Protein AF-A0A316ZED6-F1 (afdb_monomer_lite)

Foldseek 3Di:
DPPDDQAQEEEEALLDPAADPADDPSHHYHYPQDDPQCPPPCPSVVVNVVVVHHYHYYPQACVQAPVSRDDSRDDAHPVLVVQLNVQCVVPVGNNRSNVRSDDDDD

Organism: NCBI:txid58919

Sequence (106 aa):
PPRFAPNDVVYLTPDTDETLDELEEGKLYVIGGIVDRNRHKHLCLERAKALGVRVARLPIDAAHLGERALAPRAVLTVNQVFDILLGWIETREWGAALDRGLPSRK

Radius of gyration: 13.71 Å; chains: 1; bounding box: 34×31×37 Å

Structure (mmCIF, N/CA/C/O backbone):
data_AF-A0A316ZED6-F1
#
_entry.id   AF-A0A316ZED6-F1
#
loop_
_atom_site.group_PDB
_atom_site.id
_atom_site.type_symbol
_atom_site.label_atom_id
_atom_site.label_alt_id
_atom_site.label_comp_id
_atom_site.label_asym_id
_atom_site.label_entity_id
_atom_site.label_seq_id
_atom_site.pdbx_PDB_ins_code
_atom_site.Cartn_x
_atom_site.Cartn_y
_atom_site.Cartn_z
_atom_site.occupancy
_atom_site.B_iso_or_equiv
_atom_site.auth_seq_id
_atom_site.auth_comp_id
_atom_site.auth_asym_id
_atom_site.auth_atom_id
_atom_site.pdbx_PDB_model_num
ATOM 1 N N . PRO A 1 1 ? -8.332 -15.549 20.951 1.00 41.28 1 PRO A N 1
ATOM 2 C CA . PRO A 1 1 ? -9.132 -14.608 20.128 1.00 41.28 1 PRO A CA 1
ATOM 3 C C . PRO A 1 1 ? -8.260 -13.870 19.095 1.00 41.28 1 PRO A C 1
ATOM 5 O O . PRO A 1 1 ? -7.103 -13.582 19.408 1.00 41.28 1 PRO A O 1
ATOM 8 N N . PRO A 1 2 ? -8.767 -13.580 17.881 1.00 54.84 2 PRO A N 1
ATOM 9 C CA . PRO A 1 2 ? -8.089 -12.648 16.982 1.00 54.84 2 PRO A CA 1
ATOM 10 C C . PRO A 1 2 ? -7.973 -11.289 17.687 1.00 54.84 2 PRO A C 1
ATOM 12 O O . PRO A 1 2 ? -8.938 -10.817 18.281 1.00 54.84 2 PRO A O 1
ATOM 15 N N . ARG A 1 3 ? -6.771 -10.697 17.697 1.00 72.06 3 ARG A N 1
ATOM 16 C CA . ARG A 1 3 ? -6.501 -9.425 18.399 1.00 72.06 3 ARG A CA 1
ATOM 17 C C . ARG A 1 3 ? -7.176 -8.211 17.751 1.00 72.06 3 ARG A C 1
ATOM 19 O O . ARG A 1 3 ? -7.207 -7.162 18.378 1.00 72.06 3 ARG A O 1
ATOM 26 N N . PHE A 1 4 ? -7.679 -8.352 16.526 1.00 80.75 4 PHE A N 1
ATOM 27 C CA . PHE A 1 4 ? -8.164 -7.257 15.690 1.00 80.75 4 PHE A CA 1
ATOM 28 C C . PHE A 1 4 ? -9.458 -7.666 14.986 1.00 80.75 4 PHE A C 1
ATOM 30 O O . PHE A 1 4 ? -9.629 -8.843 14.649 1.00 80.75 4 PHE A O 1
ATOM 37 N N . ALA A 1 5 ? -10.359 -6.708 14.768 1.00 85.19 5 ALA A N 1
ATOM 38 C CA . ALA A 1 5 ? -11.566 -6.938 13.987 1.00 85.19 5 ALA A CA 1
ATOM 39 C C . ALA A 1 5 ? -11.199 -7.089 12.497 1.00 85.19 5 ALA A C 1
ATOM 41 O O . ALA A 1 5 ? -10.367 -6.324 12.008 1.00 85.19 5 ALA A O 1
ATOM 42 N N . PRO A 1 6 ? -11.807 -8.030 11.747 1.00 84.19 6 PRO A N 1
ATOM 43 C CA . PRO A 1 6 ? -11.495 -8.229 10.326 1.00 84.19 6 PRO A CA 1
ATOM 44 C C . PRO A 1 6 ? -11.616 -6.960 9.469 1.00 84.19 6 PRO A C 1
ATOM 46 O O . PRO A 1 6 ? -10.811 -6.752 8.567 1.00 84.19 6 PRO A O 1
ATOM 49 N N . ASN A 1 7 ? -12.564 -6.078 9.804 1.00 88.31 7 ASN A N 1
ATOM 50 C CA . ASN A 1 7 ? -12.799 -4.805 9.109 1.00 88.31 7 ASN A CA 1
ATOM 51 C C . ASN A 1 7 ? -11.684 -3.765 9.318 1.00 88.31 7 ASN A C 1
ATOM 53 O O . ASN A 1 7 ? -11.632 -2.766 8.599 1.00 88.3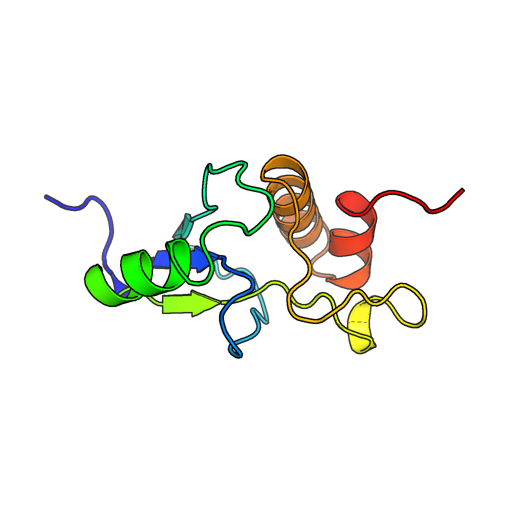1 7 ASN A O 1
ATOM 57 N N . ASP A 1 8 ? -10.804 -3.979 10.295 1.00 92.94 8 ASP A N 1
ATOM 58 C CA . ASP A 1 8 ? -9.670 -3.096 10.569 1.00 92.94 8 ASP A CA 1
ATOM 59 C C . ASP A 1 8 ? -8.374 -3.604 9.947 1.00 92.94 8 ASP A C 1
ATOM 61 O O . ASP A 1 8 ? -7.343 -2.956 10.074 1.00 92.94 8 ASP A O 1
ATOM 65 N N . VAL A 1 9 ? -8.409 -4.743 9.254 1.00 94.88 9 VAL A N 1
ATOM 66 C CA . VAL A 1 9 ? -7.231 -5.350 8.639 1.00 94.88 9 VAL A CA 1
ATOM 67 C C . VAL A 1 9 ? -7.258 -5.138 7.129 1.00 94.88 9 VAL A C 1
ATOM 69 O O . VAL A 1 9 ? -8.218 -5.510 6.454 1.00 94.88 9 VAL A O 1
ATOM 72 N N . VAL A 1 10 ? -6.162 -4.602 6.593 1.00 96.31 10 VAL A N 1
ATOM 73 C CA . VAL A 1 10 ? -5.917 -4.451 5.155 1.00 96.31 10 VAL A CA 1
ATOM 74 C C . VAL A 1 10 ? -4.688 -5.270 4.777 1.00 96.31 10 VAL A C 1
ATOM 76 O O . VAL A 1 10 ? -3.579 -5.008 5.240 1.00 96.31 10 VAL A O 1
ATOM 79 N N . TYR A 1 11 ? -4.869 -6.283 3.936 1.00 95.81 11 TYR A N 1
ATOM 80 C CA . TYR A 1 11 ? -3.778 -7.111 3.434 1.00 95.81 11 TYR A CA 1
ATOM 81 C C . TYR A 1 11 ? -3.226 -6.529 2.131 1.00 95.81 11 TYR A C 1
ATOM 83 O O . TYR A 1 11 ? -3.935 -6.438 1.128 1.00 95.81 11 TYR A O 1
ATOM 91 N N . LEU A 1 12 ? -1.942 -6.173 2.130 1.00 95.31 12 LEU A N 1
ATOM 92 C CA . LEU A 1 12 ? -1.276 -5.594 0.970 1.00 95.31 12 LEU A CA 1
ATOM 93 C C . LEU A 1 12 ? -0.816 -6.685 -0.001 1.00 95.31 12 LEU A C 1
ATOM 95 O O . LEU A 1 12 ? -0.053 -7.585 0.361 1.00 95.31 12 LEU A O 1
ATOM 99 N N . THR A 1 13 ? -1.273 -6.610 -1.250 1.00 91.94 13 THR A N 1
ATOM 100 C CA . THR A 1 13 ? -0.884 -7.541 -2.315 1.00 91.94 13 THR A CA 1
ATOM 101 C C . THR A 1 13 ? -0.982 -6.877 -3.692 1.00 91.94 13 THR A C 1
ATOM 103 O O . THR A 1 13 ? -1.930 -6.137 -3.932 1.00 91.94 13 THR A O 1
ATOM 106 N N . PRO A 1 14 ? -0.048 -7.134 -4.629 1.00 89.38 14 PRO A N 1
ATOM 107 C CA . PRO A 1 14 ? -0.160 -6.639 -6.004 1.00 89.38 14 PRO A CA 1
ATOM 108 C C . PRO A 1 14 ? -1.235 -7.373 -6.830 1.00 89.38 14 PRO A C 1
ATOM 110 O O . PRO A 1 14 ? -1.543 -6.954 -7.943 1.00 89.38 14 PRO A O 1
ATOM 113 N N . ASP A 1 15 ? -1.804 -8.470 -6.317 1.00 88.62 15 ASP A N 1
ATOM 114 C CA . ASP A 1 15 ? -2.741 -9.337 -7.043 1.00 88.62 15 ASP A CA 1
ATOM 115 C C . ASP A 1 15 ? -4.214 -8.883 -6.958 1.00 88.62 15 ASP A C 1
ATOM 117 O O . ASP A 1 15 ? -5.111 -9.657 -7.289 1.00 88.62 15 ASP A O 1
ATOM 121 N N . THR A 1 16 ? -4.483 -7.644 -6.536 1.00 90.12 16 THR A N 1
ATOM 122 C CA . THR A 1 16 ? -5.827 -7.040 -6.507 1.00 90.12 16 THR A CA 1
ATOM 123 C C . THR A 1 16 ? -5.911 -5.821 -7.428 1.00 90.12 16 THR A C 1
ATOM 125 O O . THR A 1 16 ? -4.900 -5.181 -7.728 1.00 90.12 16 THR A O 1
ATOM 128 N N . ASP A 1 17 ? -7.122 -5.502 -7.877 1.00 91.1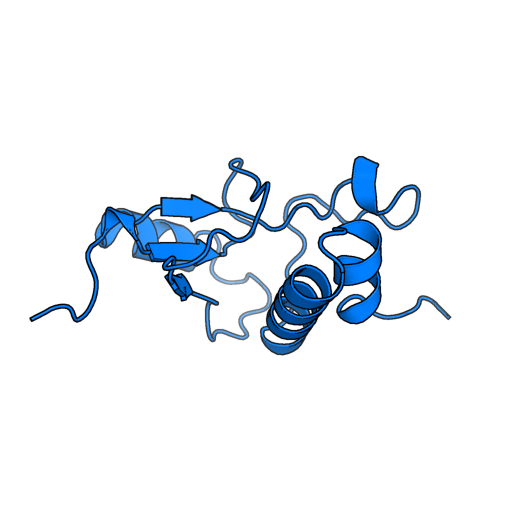2 17 ASP A N 1
ATOM 129 C CA . ASP A 1 17 ? -7.410 -4.273 -8.623 1.00 91.12 17 ASP A CA 1
ATOM 130 C C . ASP A 1 17 ? -7.772 -3.101 -7.695 1.00 91.12 17 ASP A C 1
ATOM 132 O O . ASP A 1 17 ? -7.763 -1.953 -8.131 1.00 91.12 17 ASP A O 1
ATOM 136 N N . GLU A 1 18 ? -8.039 -3.376 -6.414 1.00 94.25 18 GLU A N 1
ATOM 137 C CA . GLU A 1 18 ? -8.308 -2.354 -5.402 1.00 94.25 18 GLU A CA 1
ATOM 138 C C . GLU A 1 18 ? -7.012 -1.635 -5.011 1.00 94.25 18 GLU A C 1
ATOM 140 O O . GLU A 1 18 ? -6.110 -2.228 -4.416 1.00 94.25 18 GLU A O 1
ATOM 145 N N . THR A 1 19 ? -6.908 -0.356 -5.359 1.00 94.88 19 THR A N 1
ATOM 146 C CA . THR A 1 19 ? -5.773 0.494 -4.992 1.00 94.88 19 THR A CA 1
ATOM 147 C C . THR A 1 19 ? -5.989 1.093 -3.601 1.00 94.88 19 THR A C 1
ATOM 149 O O . THR A 1 19 ? -7.105 1.422 -3.213 1.00 94.88 19 THR A O 1
ATOM 152 N N . LEU A 1 20 ? -4.911 1.201 -2.831 1.00 95.94 20 LEU A N 1
ATOM 153 C CA . LEU A 1 20 ? -4.908 1.873 -1.543 1.00 95.94 20 LEU A CA 1
ATOM 154 C C . LEU A 1 20 ? -4.786 3.390 -1.735 1.00 95.94 20 LEU A C 1
ATOM 156 O O . LEU A 1 20 ? -3.746 3.861 -2.192 1.00 95.94 20 LEU A O 1
ATOM 160 N N . ASP A 1 21 ? -5.822 4.131 -1.346 1.00 94.44 21 ASP A N 1
ATOM 161 C CA . ASP A 1 21 ? -5.865 5.591 -1.497 1.00 94.44 21 ASP A CA 1
ATOM 162 C C . ASP A 1 21 ? -5.156 6.329 -0.351 1.00 94.44 21 ASP A C 1
ATOM 164 O O . ASP A 1 21 ? -4.460 7.316 -0.580 1.00 94.44 21 ASP A O 1
ATOM 168 N N . GLU A 1 22 ? -5.281 5.837 0.883 1.00 95.94 22 GLU A N 1
ATOM 169 C CA . GLU A 1 22 ? -4.667 6.432 2.073 1.00 95.94 22 GLU A CA 1
ATOM 170 C C . GLU A 1 22 ? -4.392 5.390 3.168 1.00 95.94 22 GLU A C 1
ATOM 172 O O . GLU A 1 22 ? -4.990 4.311 3.176 1.00 95.94 22 GLU A O 1
ATOM 177 N N . LEU A 1 23 ? -3.488 5.708 4.106 1.00 96.56 23 LEU A N 1
ATOM 178 C CA . LEU A 1 23 ? -3.381 4.981 5.374 1.00 96.56 23 LEU A CA 1
ATOM 179 C C . LEU A 1 23 ? -4.240 5.653 6.449 1.00 96.56 23 LEU A C 1
ATOM 181 O O . LEU A 1 23 ? -3.892 6.703 6.996 1.00 96.56 23 LEU A O 1
ATOM 185 N N . GLU A 1 24 ? -5.342 4.992 6.779 1.00 94.94 24 GLU A N 1
ATOM 186 C CA . GLU A 1 24 ? -6.243 5.359 7.869 1.00 94.94 24 GLU A CA 1
ATOM 187 C C . GLU A 1 24 ? -5.658 4.988 9.243 1.00 94.94 24 GLU A C 1
ATOM 189 O O . GLU A 1 24 ? -5.097 3.901 9.436 1.00 94.94 24 GLU A O 1
ATOM 194 N N . GLU A 1 25 ? -5.827 5.878 10.221 1.00 91.69 25 GLU A N 1
ATOM 195 C CA . GLU A 1 25 ? -5.460 5.620 11.614 1.00 91.69 25 GLU A CA 1
ATOM 196 C C . GLU A 1 25 ? -6.333 4.506 12.219 1.00 91.69 25 GLU A C 1
ATOM 198 O O . GLU A 1 25 ? -7.518 4.378 11.919 1.00 91.69 25 GLU A O 1
ATOM 203 N N . GLY A 1 26 ? -5.740 3.661 13.066 1.00 90.50 26 GLY A N 1
ATOM 204 C CA . GLY A 1 26 ? -6.436 2.527 13.685 1.00 90.50 26 GLY A CA 1
ATOM 205 C C . GLY A 1 26 ? -6.576 1.289 12.790 1.00 90.50 26 GLY A C 1
ATOM 206 O O . GLY A 1 26 ? -6.944 0.228 13.296 1.00 90.50 26 GLY A O 1
ATOM 207 N N . LYS A 1 27 ? -6.222 1.373 11.500 1.00 94.19 27 LYS A N 1
ATOM 208 C CA . LYS A 1 27 ? -6.128 0.204 10.614 1.00 94.19 27 LYS A CA 1
ATOM 209 C C . LYS A 1 27 ? -4.809 -0.547 10.790 1.00 94.19 27 LYS A C 1
ATOM 211 O O . LYS A 1 27 ? -3.757 0.026 11.072 1.00 94.19 27 LYS A O 1
ATOM 216 N N . LEU A 1 28 ? -4.868 -1.857 10.580 1.00 94.62 28 LEU A N 1
ATOM 217 C CA . LEU A 1 28 ? -3.738 -2.771 10.583 1.00 94.62 28 LEU A CA 1
ATOM 218 C C . LEU A 1 28 ? -3.407 -3.184 9.150 1.00 94.62 28 LEU A C 1
ATOM 220 O O . LEU A 1 28 ? -4.183 -3.879 8.496 1.00 94.62 28 LEU A O 1
ATOM 224 N N . TYR A 1 29 ? -2.217 -2.809 8.691 1.00 95.81 29 TYR A N 1
ATOM 225 C CA . TYR A 1 29 ? -1.717 -3.159 7.364 1.00 95.81 29 TYR A CA 1
ATOM 226 C C . TYR A 1 29 ? -0.820 -4.396 7.440 1.00 95.81 29 TYR A C 1
ATOM 228 O O . TYR A 1 29 ? 0.155 -4.428 8.191 1.00 95.81 29 TYR A O 1
ATOM 236 N N . VAL A 1 30 ? -1.149 -5.431 6.667 1.00 95.19 30 VAL A N 1
ATOM 237 C CA . VAL A 1 30 ? -0.390 -6.688 6.613 1.00 95.19 30 VAL A CA 1
ATOM 238 C C . VAL A 1 30 ? 0.469 -6.713 5.357 1.00 95.19 30 VAL A C 1
ATOM 240 O O . VAL A 1 30 ? -0.052 -6.620 4.248 1.00 95.19 30 VAL A O 1
ATOM 243 N N . ILE A 1 31 ? 1.777 -6.909 5.528 1.00 94.06 31 ILE A N 1
ATOM 244 C CA . ILE A 1 31 ? 2.721 -7.156 4.432 1.00 94.06 31 ILE A CA 1
ATOM 245 C C . ILE A 1 31 ? 3.012 -8.658 4.376 1.00 94.06 31 ILE A C 1
ATOM 247 O O . ILE A 1 31 ? 3.343 -9.274 5.392 1.00 94.06 31 ILE A O 1
ATOM 251 N N . GLY A 1 32 ? 2.913 -9.261 3.190 1.00 87.50 32 GLY A N 1
ATOM 252 C CA . GLY A 1 32 ? 3.304 -10.654 2.986 1.00 87.50 32 GLY A CA 1
ATOM 253 C C . GLY A 1 32 ? 4.805 -10.850 3.217 1.00 87.50 32 GLY A C 1
ATOM 254 O O . GLY A 1 32 ? 5.621 -10.391 2.426 1.00 87.50 32 GLY A O 1
ATOM 255 N N . GLY A 1 33 ? 5.182 -11.560 4.281 1.00 82.81 33 GLY A N 1
ATOM 256 C CA . GLY A 1 33 ? 6.576 -11.870 4.626 1.00 82.81 33 GLY A CA 1
ATOM 257 C C . GLY A 1 33 ? 7.195 -12.989 3.782 1.00 82.81 33 GLY A C 1
ATOM 258 O O . GLY A 1 33 ? 7.833 -13.882 4.335 1.00 82.81 33 GLY A O 1
ATOM 259 N N . ILE A 1 34 ? 6.960 -12.995 2.468 1.00 79.44 34 ILE A N 1
ATOM 260 C CA . ILE A 1 34 ? 7.420 -14.046 1.556 1.00 79.44 34 ILE A CA 1
ATOM 261 C C . ILE A 1 34 ? 8.300 -13.464 0.447 1.00 79.44 34 ILE A C 1
ATOM 263 O O . ILE A 1 34 ? 7.974 -12.450 -0.162 1.00 79.44 34 ILE A O 1
ATOM 267 N N . VAL A 1 35 ? 9.427 -14.125 0.176 1.00 71.69 35 VAL A N 1
ATOM 268 C CA . VAL A 1 35 ? 10.325 -13.795 -0.939 1.00 71.69 35 VAL A CA 1
ATOM 269 C C . VAL A 1 35 ? 10.262 -14.932 -1.950 1.00 71.69 35 VAL A C 1
ATOM 271 O O . VAL A 1 35 ? 11.108 -15.822 -1.969 1.00 71.69 35 VAL A O 1
ATOM 274 N N . ASP A 1 36 ? 9.222 -14.930 -2.778 1.00 73.88 36 ASP A N 1
ATOM 275 C CA . ASP A 1 36 ? 8.985 -15.974 -3.781 1.00 73.88 36 ASP A CA 1
ATOM 276 C C . ASP A 1 36 ? 9.169 -15.486 -5.226 1.00 73.88 36 ASP A C 1
ATOM 278 O O . ASP A 1 36 ? 8.993 -16.270 -6.157 1.00 73.88 36 ASP A O 1
ATOM 282 N N . ARG A 1 37 ? 9.515 -14.204 -5.426 1.00 71.25 37 ARG A N 1
ATOM 283 C CA . ARG A 1 37 ? 9.564 -13.541 -6.745 1.00 71.25 37 ARG A CA 1
ATOM 284 C C . ARG A 1 37 ? 8.252 -13.697 -7.534 1.00 71.25 37 ARG A C 1
ATOM 286 O O . ARG A 1 37 ? 8.286 -13.806 -8.757 1.00 71.25 37 ARG A O 1
ATOM 293 N N . ASN A 1 38 ? 7.112 -13.725 -6.840 1.00 70.56 38 ASN A N 1
ATOM 294 C CA . ASN A 1 38 ? 5.782 -13.967 -7.407 1.00 70.56 38 ASN A CA 1
ATOM 295 C C . ASN A 1 38 ? 5.630 -15.323 -8.116 1.00 70.56 38 ASN A C 1
ATOM 297 O O . ASN A 1 38 ? 4.885 -15.462 -9.091 1.00 70.56 38 ASN A O 1
ATOM 301 N N . ARG A 1 39 ? 6.368 -16.342 -7.661 1.00 74.62 39 ARG A N 1
ATOM 302 C CA . ARG A 1 39 ? 6.219 -17.713 -8.164 1.00 74.62 39 ARG A CA 1
ATOM 303 C C . ARG A 1 39 ? 4.861 -18.299 -7.775 1.00 74.62 39 ARG A C 1
ATOM 305 O O . ARG A 1 39 ? 4.316 -19.106 -8.523 1.00 74.62 39 ARG A O 1
ATOM 312 N N . HIS A 1 40 ? 4.313 -17.888 -6.634 1.00 75.56 40 HIS A N 1
ATOM 313 C CA . HIS A 1 40 ? 3.011 -18.311 -6.134 1.00 75.56 40 HIS A CA 1
ATOM 314 C C . HIS A 1 40 ? 1.991 -17.177 -6.280 1.00 75.56 40 HIS A C 1
ATOM 316 O O . HIS A 1 40 ? 1.582 -16.556 -5.298 1.00 75.56 40 HIS A O 1
ATOM 322 N N . LYS A 1 41 ? 1.564 -16.930 -7.526 1.00 73.75 41 LYS A N 1
ATOM 323 C CA . LYS A 1 41 ? 0.510 -15.950 -7.831 1.00 73.75 41 LYS A CA 1
ATOM 324 C C . LYS A 1 41 ? -0.722 -16.191 -6.958 1.00 73.75 41 LYS A C 1
ATOM 326 O O . LYS A 1 41 ? -1.125 -17.339 -6.767 1.00 73.75 41 LYS A O 1
ATOM 331 N N . HIS A 1 42 ? -1.328 -15.113 -6.472 1.00 81.19 42 HIS A N 1
ATOM 332 C CA . HIS A 1 42 ? -2.541 -15.110 -5.655 1.00 81.19 42 HIS A CA 1
ATOM 333 C C . HIS A 1 42 ? -2.412 -15.724 -4.253 1.00 81.19 42 HIS A C 1
ATOM 335 O O . HIS A 1 42 ? -3.405 -15.758 -3.534 1.00 81.19 42 HIS A O 1
ATOM 341 N N . LEU A 1 43 ? -1.229 -16.156 -3.795 1.00 82.94 43 LEU A N 1
ATOM 342 C CA . LEU A 1 43 ? -1.086 -16.775 -2.468 1.00 82.94 43 LEU A CA 1
ATOM 343 C C . LEU A 1 43 ? -1.566 -15.854 -1.333 1.00 82.94 43 LEU A C 1
ATOM 345 O O . LEU A 1 43 ? -2.354 -16.263 -0.478 1.00 82.94 43 LEU A O 1
ATOM 349 N N . CYS A 1 44 ? -1.106 -14.601 -1.333 1.00 81.56 44 CYS A N 1
ATOM 350 C CA . CYS A 1 44 ? -1.518 -13.600 -0.348 1.00 81.56 44 CYS A CA 1
ATOM 351 C C . CYS A 1 44 ? -2.995 -13.221 -0.502 1.00 81.56 44 CYS A C 1
ATOM 353 O O . CYS A 1 44 ? -3.697 -13.093 0.499 1.00 81.56 44 CYS A O 1
ATOM 355 N N . LEU A 1 45 ? -3.474 -13.097 -1.744 1.00 84.56 45 LEU A N 1
ATOM 356 C CA . LEU A 1 45 ? -4.865 -12.765 -2.046 1.00 84.56 45 LEU A CA 1
ATOM 357 C C . LEU A 1 45 ? -5.830 -13.836 -1.520 1.00 84.56 45 LEU A C 1
ATOM 359 O O . LEU A 1 45 ? -6.776 -13.519 -0.805 1.00 84.56 45 LEU A O 1
ATOM 363 N N . GLU A 1 46 ? -5.578 -15.106 -1.830 1.00 90.38 46 GLU A N 1
ATOM 364 C CA . GLU A 1 46 ? -6.421 -16.217 -1.384 1.00 90.38 46 GLU A CA 1
ATOM 365 C C . GLU A 1 46 ? -6.371 -16.376 0.139 1.00 90.38 46 GLU A C 1
ATOM 367 O O . GLU A 1 46 ? -7.390 -16.651 0.775 1.00 90.38 46 GLU A O 1
ATOM 372 N N . ARG A 1 47 ? -5.215 -16.104 0.762 1.00 88.12 47 ARG A N 1
ATOM 373 C CA . ARG A 1 47 ? -5.106 -16.072 2.224 1.00 88.12 47 ARG A CA 1
ATOM 374 C C . ARG A 1 47 ? -5.962 -14.965 2.838 1.0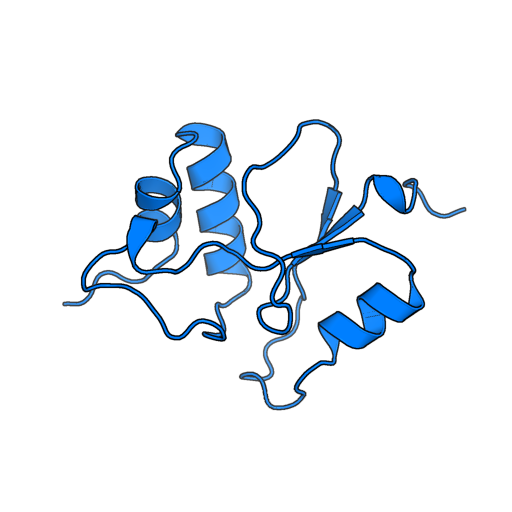0 88.12 47 ARG A C 1
ATOM 376 O O . ARG A 1 47 ? -6.629 -15.219 3.837 1.00 88.12 47 ARG A O 1
ATOM 383 N N . ALA A 1 48 ? -5.946 -13.766 2.265 1.00 89.19 48 ALA A N 1
ATOM 384 C CA . ALA A 1 48 ? -6.737 -12.640 2.744 1.00 89.19 48 ALA A CA 1
ATOM 385 C C . ALA A 1 48 ? -8.246 -12.887 2.579 1.00 89.19 48 ALA A C 1
ATOM 387 O O . ALA A 1 48 ? -9.000 -12.701 3.534 1.00 89.19 48 ALA A O 1
ATOM 388 N N . LYS A 1 49 ? -8.673 -13.422 1.426 1.00 89.94 49 LYS A N 1
ATOM 389 C CA . LYS A 1 49 ? -10.067 -13.836 1.186 1.00 89.94 49 LYS A CA 1
ATOM 390 C C . LYS A 1 49 ? -10.536 -14.887 2.190 1.00 89.94 49 LYS A C 1
ATOM 392 O O . LYS A 1 49 ? -11.613 -14.744 2.757 1.00 89.94 49 LYS A O 1
ATOM 397 N N . ALA A 1 50 ? -9.718 -15.906 2.463 1.00 90.38 50 ALA A N 1
ATOM 398 C CA . ALA A 1 50 ? -10.037 -16.937 3.452 1.00 90.38 50 ALA A CA 1
ATOM 399 C C . ALA A 1 50 ? -10.159 -16.387 4.886 1.00 90.38 50 ALA A C 1
ATOM 401 O O . ALA A 1 50 ? -10.859 -16.969 5.711 1.00 90.38 50 ALA A O 1
ATOM 402 N N . LEU A 1 51 ? -9.481 -15.276 5.189 1.00 88.19 51 LEU A N 1
ATOM 403 C CA . LEU A 1 51 ? -9.581 -14.567 6.468 1.00 88.19 51 LEU A CA 1
ATOM 404 C C . LEU A 1 51 ? -10.713 -13.524 6.493 1.00 88.19 51 LEU A C 1
ATOM 406 O O . LEU A 1 51 ? -10.978 -12.966 7.555 1.00 88.19 51 LEU A O 1
ATOM 410 N N . GLY A 1 52 ? -11.367 -13.259 5.357 1.00 90.25 52 GLY A N 1
ATOM 411 C CA . GLY A 1 52 ? -12.425 -12.254 5.239 1.00 90.25 52 GLY A CA 1
ATOM 412 C C . GLY A 1 52 ? -11.945 -10.823 5.492 1.00 90.25 52 GLY A C 1
ATOM 413 O O . GLY A 1 52 ? -12.715 -10.015 6.003 1.00 90.25 52 GLY A O 1
ATOM 414 N N . VAL A 1 53 ? -10.678 -10.520 5.193 1.00 93.75 53 VAL A N 1
ATOM 415 C CA . VAL A 1 53 ? -10.091 -9.182 5.386 1.00 93.75 53 VAL A CA 1
ATOM 416 C C . VAL A 1 53 ? -9.995 -8.425 4.064 1.00 93.75 53 VAL A C 1
ATOM 418 O O . VAL A 1 53 ? -9.913 -9.035 2.994 1.00 93.75 53 VAL A O 1
ATOM 421 N N . ARG A 1 54 ? -9.978 -7.091 4.138 1.00 94.81 54 ARG A N 1
ATOM 422 C CA . ARG A 1 54 ? -9.810 -6.219 2.969 1.00 94.81 54 ARG A CA 1
ATOM 423 C C . ARG A 1 54 ? -8.452 -6.469 2.310 1.00 94.81 54 ARG A C 1
ATOM 425 O O . ARG A 1 54 ? -7.468 -6.757 2.992 1.00 94.81 54 ARG A O 1
ATOM 432 N N . VAL A 1 55 ? -8.389 -6.321 0.990 1.00 95.50 55 VAL A N 1
ATOM 433 C CA . VAL A 1 55 ? -7.147 -6.393 0.211 1.00 95.50 55 VAL A CA 1
ATOM 434 C C . VAL A 1 55 ? -6.940 -5.104 -0.560 1.00 95.50 55 VAL A C 1
ATOM 436 O O . VAL A 1 55 ? -7.889 -4.564 -1.107 1.00 95.50 55 VAL A O 1
ATOM 439 N N . ALA A 1 56 ? -5.704 -4.625 -0.638 1.00 95.81 56 ALA A N 1
ATOM 440 C CA . ALA A 1 56 ? -5.374 -3.465 -1.460 1.00 95.81 56 ALA A CA 1
ATOM 441 C C . ALA A 1 56 ? -3.952 -3.581 -2.024 1.00 95.81 56 ALA A C 1
ATOM 443 O O . ALA A 1 56 ? -3.090 -4.238 -1.433 1.00 95.81 56 ALA A O 1
ATOM 444 N N . ARG A 1 57 ? -3.692 -2.936 -3.160 1.00 94.50 57 ARG A N 1
ATOM 445 C CA . ARG A 1 57 ? -2.343 -2.751 -3.715 1.00 94.50 57 ARG A CA 1
ATOM 446 C C . ARG A 1 57 ? -1.848 -1.328 -3.474 1.00 94.50 57 ARG A C 1
ATOM 448 O O . ARG A 1 57 ? -2.647 -0.408 -3.332 1.00 94.50 57 ARG A O 1
ATOM 455 N N . LEU A 1 58 ? -0.531 -1.133 -3.491 1.00 95.06 58 LEU A N 1
ATOM 456 C CA . LEU A 1 58 ? 0.055 0.211 -3.476 1.00 95.06 58 LEU A CA 1
ATOM 457 C C . LEU A 1 58 ? -0.224 0.954 -4.800 1.00 95.06 58 LEU A C 1
ATOM 459 O O . LEU A 1 58 ? -0.238 0.309 -5.854 1.00 95.06 58 LEU A O 1
ATOM 463 N N . PRO A 1 59 ? -0.383 2.289 -4.776 1.00 93.94 59 PRO A N 1
ATOM 464 C CA . PRO A 1 59 ? -0.661 3.100 -5.963 1.00 93.94 59 PRO A CA 1
ATOM 465 C C . PRO A 1 59 ? 0.618 3.392 -6.771 1.00 93.94 59 PRO A C 1
ATOM 467 O O . PRO A 1 59 ? 1.088 4.518 -6.873 1.00 93.94 59 PRO A O 1
ATOM 470 N N . ILE A 1 60 ? 1.222 2.353 -7.349 1.00 90.69 60 ILE A N 1
ATOM 471 C CA . ILE A 1 60 ? 2.480 2.423 -8.127 1.00 90.69 60 ILE A CA 1
ATOM 472 C C . ILE A 1 60 ? 2.267 2.823 -9.603 1.00 90.69 60 ILE A C 1
ATOM 474 O O . ILE A 1 60 ? 3.010 2.390 -10.489 1.00 90.69 60 ILE A O 1
ATOM 478 N N . ASP A 1 61 ? 1.224 3.601 -9.882 1.00 87.62 61 ASP A N 1
ATOM 479 C CA . ASP A 1 61 ? 0.788 3.955 -11.233 1.00 87.62 61 ASP A CA 1
ATOM 480 C C . ASP A 1 61 ? 1.394 5.275 -11.755 1.00 87.62 61 ASP A C 1
ATOM 482 O O . ASP A 1 61 ? 2.208 5.941 -11.109 1.00 87.62 61 ASP A O 1
ATOM 486 N N . ALA A 1 62 ? 1.010 5.639 -12.982 1.00 86.44 62 ALA A N 1
ATOM 487 C CA . ALA A 1 62 ? 1.503 6.833 -13.661 1.00 86.44 62 ALA A CA 1
ATOM 488 C C . ALA A 1 62 ? 1.079 8.150 -12.994 1.00 86.44 62 ALA A C 1
ATOM 490 O O . ALA A 1 62 ? 1.755 9.154 -13.214 1.00 86.44 62 ALA A O 1
ATOM 491 N N . ALA A 1 63 ? 0.020 8.169 -12.177 1.00 87.81 63 ALA A N 1
ATOM 492 C CA . ALA A 1 63 ? -0.413 9.386 -11.495 1.00 87.81 63 ALA A CA 1
ATOM 493 C C . ALA A 1 63 ? 0.591 9.813 -10.415 1.00 87.81 63 ALA A C 1
ATOM 495 O O . ALA A 1 63 ? 0.788 11.006 -10.199 1.00 87.81 63 ALA A O 1
ATOM 496 N N . HIS A 1 64 ? 1.267 8.848 -9.782 1.00 88.81 64 HIS A N 1
ATOM 497 C CA . HIS A 1 64 ? 2.225 9.117 -8.707 1.00 88.81 64 HIS A CA 1
ATOM 498 C C . HIS A 1 64 ? 3.691 9.031 -9.140 1.00 88.81 64 HIS A C 1
ATOM 500 O O . HIS A 1 64 ? 4.544 9.659 -8.517 1.00 88.81 64 HIS A O 1
ATOM 506 N N . LEU A 1 65 ? 3.995 8.267 -10.194 1.00 88.62 65 LEU A N 1
ATOM 507 C CA . LEU A 1 65 ? 5.373 8.013 -10.635 1.00 88.62 65 LEU A CA 1
ATOM 508 C C . LEU A 1 65 ? 5.711 8.556 -12.030 1.00 88.62 65 LEU A C 1
ATOM 510 O O . LEU A 1 65 ? 6.883 8.534 -12.414 1.00 88.62 65 LEU A O 1
ATOM 514 N N . GLY A 1 66 ? 4.734 9.027 -12.811 1.00 87.94 66 GLY A N 1
ATOM 515 C CA . GLY A 1 66 ? 4.963 9.473 -14.189 1.00 87.94 66 GLY A CA 1
ATOM 516 C C . GLY A 1 66 ? 5.675 8.402 -15.028 1.00 87.94 66 GLY A C 1
ATOM 517 O O . GLY A 1 66 ? 5.260 7.245 -15.063 1.00 87.94 66 GLY A O 1
ATOM 518 N N . GLU A 1 67 ? 6.796 8.760 -15.659 1.00 84.75 67 GLU A N 1
ATOM 519 C CA . GLU A 1 67 ? 7.622 7.841 -16.467 1.00 84.75 67 GLU A CA 1
ATOM 520 C C . GLU A 1 67 ? 8.303 6.722 -15.654 1.00 84.75 67 GLU A C 1
ATOM 522 O O . GLU A 1 67 ? 8.804 5.749 -16.223 1.00 84.75 67 GLU A O 1
ATOM 527 N N . ARG A 1 68 ? 8.330 6.837 -14.319 1.00 85.12 68 ARG A N 1
ATOM 528 C CA . ARG A 1 68 ? 8.871 5.819 -13.404 1.00 85.12 68 ARG A CA 1
ATOM 529 C C . ARG A 1 68 ? 7.824 4.787 -12.983 1.00 85.12 68 ARG A C 1
ATOM 531 O O . ARG A 1 68 ? 8.147 3.920 -12.170 1.00 85.12 68 ARG A O 1
ATOM 538 N N . ALA A 1 69 ? 6.597 4.881 -13.502 1.00 84.88 69 ALA A N 1
ATOM 539 C CA . ALA A 1 69 ? 5.532 3.940 -13.193 1.00 84.88 69 ALA A CA 1
ATOM 540 C C . ALA A 1 69 ? 5.979 2.500 -13.444 1.00 84.88 69 ALA A C 1
ATOM 542 O O . ALA A 1 69 ? 6.625 2.173 -14.445 1.00 84.88 69 ALA A O 1
ATOM 543 N N . LEU A 1 70 ? 5.628 1.633 -12.504 1.00 84.69 70 LEU A N 1
ATOM 544 C CA . LEU A 1 70 ? 5.906 0.214 -12.611 1.00 84.69 70 LEU A CA 1
ATOM 545 C C . LEU A 1 70 ? 4.714 -0.493 -13.254 1.00 84.69 70 LEU A C 1
ATOM 547 O O . LEU A 1 70 ? 3.614 0.047 -13.370 1.00 84.69 70 LEU A O 1
ATOM 551 N N . ALA A 1 71 ? 4.920 -1.746 -13.658 1.00 84.38 71 ALA A N 1
ATOM 552 C CA . ALA A 1 71 ? 3.791 -2.588 -14.025 1.00 84.38 71 ALA A CA 1
ATOM 553 C C . ALA A 1 71 ? 2.803 -2.663 -12.836 1.00 84.38 71 ALA A C 1
ATOM 555 O O . ALA A 1 71 ? 3.258 -2.808 -11.701 1.00 84.38 71 ALA A O 1
ATOM 556 N N . PRO A 1 72 ? 1.473 -2.666 -13.057 1.00 73.50 72 PRO A N 1
ATOM 557 C CA . PRO A 1 72 ? 0.480 -2.660 -11.972 1.00 73.50 72 PRO A CA 1
ATOM 558 C C . PRO A 1 72 ? 0.616 -3.808 -10.961 1.00 73.50 72 PRO A C 1
ATOM 560 O O . PRO A 1 72 ? 0.143 -3.710 -9.835 1.00 73.50 72 PRO A O 1
ATOM 563 N N . ARG A 1 73 ? 1.256 -4.910 -11.373 1.00 77.38 73 ARG A N 1
ATOM 564 C CA . ARG A 1 73 ? 1.528 -6.096 -10.548 1.00 77.38 73 ARG A CA 1
ATOM 565 C C . ARG A 1 73 ? 3.014 -6.260 -10.225 1.00 77.38 73 ARG A C 1
ATOM 567 O O . ARG A 1 73 ? 3.489 -7.382 -10.043 1.00 77.38 73 ARG A O 1
ATOM 574 N N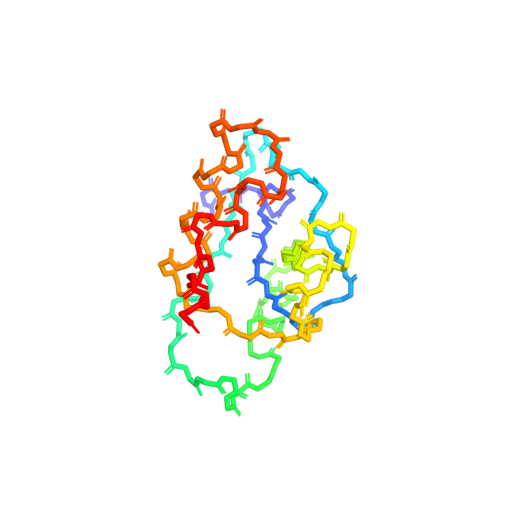 . ALA A 1 74 ? 3.775 -5.167 -10.241 1.00 84.62 74 ALA A N 1
ATOM 575 C CA . ALA A 1 74 ? 5.174 -5.201 -9.856 1.00 84.62 74 ALA A CA 1
ATOM 576 C C . ALA A 1 74 ? 5.295 -5.664 -8.403 1.00 84.62 74 ALA A C 1
ATOM 578 O O . ALA A 1 74 ? 4.558 -5.232 -7.518 1.00 84.62 74 ALA A O 1
ATOM 579 N N . VAL A 1 75 ? 6.226 -6.585 -8.179 1.00 82.12 75 VAL A N 1
ATOM 580 C CA . VAL A 1 75 ? 6.438 -7.189 -6.868 1.00 82.12 75 VAL A CA 1
ATOM 581 C C . VAL A 1 75 ? 7.568 -6.444 -6.188 1.00 82.12 75 VAL A C 1
ATOM 583 O O . VAL A 1 75 ? 8.700 -6.448 -6.670 1.00 82.12 75 VAL A O 1
ATOM 586 N N . LEU A 1 76 ? 7.228 -5.796 -5.080 1.00 89.94 76 LEU A N 1
ATOM 587 C CA . LEU A 1 76 ? 8.160 -5.097 -4.208 1.00 89.94 76 LEU A CA 1
ATOM 588 C C . LEU A 1 76 ? 8.582 -6.017 -3.062 1.00 89.94 76 LEU A C 1
ATOM 590 O O . LEU A 1 76 ? 7.830 -6.903 -2.649 1.00 89.94 76 LEU A O 1
ATOM 594 N N . THR A 1 77 ? 9.788 -5.820 -2.541 1.00 91.06 77 THR A N 1
ATOM 595 C CA . THR A 1 77 ? 10.239 -6.536 -1.346 1.00 91.06 77 THR A CA 1
ATOM 596 C C . THR A 1 77 ? 9.567 -5.974 -0.091 1.00 91.06 77 THR A C 1
ATOM 598 O O . THR A 1 77 ? 9.081 -4.843 -0.072 1.00 91.06 77 THR A O 1
ATOM 601 N N . VAL A 1 78 ? 9.574 -6.752 0.997 1.00 92.06 78 VAL A N 1
ATOM 602 C CA . VAL A 1 78 ? 8.968 -6.358 2.284 1.00 92.06 78 VAL A CA 1
ATOM 603 C C . VAL A 1 78 ? 9.498 -5.010 2.778 1.00 92.06 78 VAL A C 1
ATOM 605 O O . VAL A 1 78 ? 8.711 -4.163 3.189 1.00 92.06 78 VAL A O 1
ATOM 608 N N . ASN A 1 79 ? 10.815 -4.794 2.711 1.00 93.19 79 ASN A N 1
ATOM 609 C CA . ASN A 1 79 ? 11.425 -3.539 3.148 1.00 93.19 79 ASN A CA 1
ATOM 610 C C . ASN A 1 79 ? 11.005 -2.356 2.265 1.00 93.19 79 ASN A C 1
ATOM 612 O O . ASN A 1 79 ? 10.701 -1.304 2.802 1.00 93.19 79 ASN A O 1
ATOM 616 N N . GLN A 1 80 ? 10.892 -2.540 0.944 1.00 94.31 80 GLN A N 1
ATOM 617 C CA . GLN A 1 80 ? 10.429 -1.474 0.051 1.00 94.31 80 GLN A CA 1
ATOM 618 C C . GLN A 1 80 ? 8.995 -1.066 0.379 1.00 94.31 80 GLN A C 1
ATOM 620 O O . GLN A 1 80 ? 8.712 0.118 0.501 1.00 94.31 80 GLN A O 1
ATOM 625 N N . VAL A 1 81 ? 8.097 -2.040 0.572 1.00 95.44 81 VAL A N 1
ATOM 626 C CA . VAL A 1 81 ? 6.715 -1.760 0.991 1.00 95.44 81 VAL A CA 1
ATOM 627 C C . VAL A 1 81 ? 6.709 -1.020 2.327 1.00 95.44 81 VAL A C 1
ATOM 629 O O . VAL A 1 81 ? 6.027 -0.011 2.454 1.00 95.44 81 VAL A O 1
ATOM 632 N N . PHE A 1 82 ? 7.492 -1.475 3.305 1.00 96.19 82 PHE A N 1
ATOM 633 C CA . PHE A 1 82 ? 7.583 -0.825 4.612 1.00 96.19 82 PHE A CA 1
ATOM 634 C C . PHE A 1 82 ? 8.076 0.630 4.521 1.00 96.19 82 PHE A C 1
ATOM 636 O O . PHE A 1 82 ? 7.451 1.518 5.097 1.00 96.19 82 PHE A O 1
ATOM 643 N N . ASP A 1 83 ? 9.140 0.884 3.758 1.00 96.75 83 ASP A N 1
ATOM 644 C CA . ASP A 1 83 ? 9.699 2.225 3.559 1.00 96.75 83 ASP A CA 1
ATOM 645 C C . ASP A 1 83 ? 8.702 3.163 2.862 1.00 96.75 83 ASP A C 1
ATOM 647 O O . ASP A 1 83 ? 8.617 4.339 3.217 1.00 96.75 83 ASP A O 1
ATOM 651 N N . ILE A 1 84 ? 7.901 2.642 1.924 1.00 96.88 84 ILE A N 1
ATOM 652 C CA . ILE A 1 84 ? 6.813 3.391 1.276 1.00 96.88 84 ILE A CA 1
ATOM 653 C C . ILE A 1 84 ? 5.749 3.777 2.301 1.00 96.88 84 ILE A C 1
ATOM 655 O O . ILE A 1 84 ? 5.374 4.944 2.378 1.00 96.88 84 ILE A O 1
ATOM 659 N N . LEU A 1 85 ? 5.272 2.828 3.112 1.00 97.38 85 LEU A N 1
ATOM 660 C CA . LEU A 1 85 ? 4.253 3.115 4.128 1.00 97.38 85 LEU A CA 1
ATOM 661 C C . LEU A 1 85 ? 4.748 4.164 5.131 1.00 97.38 85 LEU A C 1
ATOM 663 O O . LEU A 1 85 ? 4.013 5.091 5.465 1.00 97.38 85 LEU A O 1
ATOM 667 N N . LEU A 1 86 ? 6.006 4.056 5.567 1.00 96.75 86 LEU A N 1
ATOM 668 C CA . LEU A 1 86 ? 6.634 5.039 6.446 1.00 96.75 86 LEU A CA 1
ATOM 669 C C . LEU A 1 86 ? 6.728 6.418 5.777 1.00 96.75 86 LEU A C 1
ATOM 671 O O . LEU A 1 86 ? 6.344 7.421 6.375 1.00 96.75 86 LEU A O 1
ATOM 675 N N . GLY A 1 87 ? 7.174 6.468 4.519 1.00 97.00 87 GLY A N 1
ATOM 676 C CA . GLY A 1 87 ? 7.227 7.704 3.742 1.00 97.00 87 GLY A CA 1
ATOM 677 C C . GLY A 1 87 ? 5.855 8.360 3.586 1.00 97.00 87 GLY A C 1
ATOM 678 O O . GLY A 1 87 ? 5.744 9.579 3.712 1.00 97.00 87 GLY A O 1
ATOM 679 N N . TRP A 1 88 ? 4.798 7.571 3.383 1.00 97.62 88 TRP A N 1
ATOM 680 C CA . TRP A 1 88 ? 3.437 8.097 3.300 1.00 97.62 88 TRP A CA 1
ATOM 681 C C . TRP A 1 88 ? 2.951 8.632 4.648 1.00 97.62 88 TRP A C 1
ATOM 683 O O . TRP A 1 88 ? 2.353 9.700 4.689 1.00 97.62 88 TRP A O 1
ATOM 693 N N . ILE A 1 89 ? 3.239 7.958 5.766 1.00 96.50 89 ILE A N 1
ATOM 694 C CA . ILE A 1 89 ? 2.876 8.460 7.104 1.00 96.50 89 ILE A CA 1
ATOM 695 C C . ILE A 1 89 ? 3.503 9.837 7.367 1.00 96.50 89 ILE A C 1
ATOM 697 O O . ILE A 1 89 ? 2.832 10.711 7.920 1.00 96.50 89 ILE A O 1
ATOM 701 N N . GLU A 1 90 ? 4.759 10.029 6.956 1.00 96.62 90 GLU A N 1
ATOM 702 C CA . GLU A 1 90 ? 5.505 11.276 7.151 1.00 96.62 90 GLU A CA 1
ATOM 703 C C . GLU A 1 90 ? 5.052 12.410 6.220 1.00 96.62 90 GLU A C 1
ATOM 705 O O . GLU A 1 90 ? 4.992 13.562 6.643 1.00 96.62 90 GLU A O 1
ATOM 710 N N . THR A 1 91 ? 4.754 12.102 4.955 1.00 96.44 91 THR A N 1
ATOM 711 C CA . THR A 1 91 ? 4.545 13.124 3.910 1.00 96.44 91 THR A CA 1
ATOM 712 C C . THR A 1 91 ? 3.096 13.289 3.478 1.00 96.44 91 THR A C 1
ATOM 714 O O . THR A 1 91 ? 2.739 14.345 2.969 1.00 96.44 91 THR A O 1
ATOM 717 N N . ARG A 1 92 ? 2.272 12.252 3.666 1.00 96.12 92 ARG A N 1
ATOM 718 C CA . ARG A 1 92 ? 0.914 12.106 3.114 1.00 96.12 92 ARG A CA 1
ATOM 719 C C . ARG A 1 92 ? 0.847 12.236 1.590 1.00 96.12 92 ARG A C 1
ATOM 721 O O . ARG A 1 92 ? -0.217 12.473 1.036 1.00 96.12 92 ARG A O 1
ATOM 728 N N . GLU A 1 93 ? 1.972 12.001 0.917 1.00 95.94 93 GLU A N 1
ATOM 729 C CA . GLU A 1 93 ? 2.127 12.142 -0.529 1.00 95.94 93 GLU A CA 1
ATOM 730 C C . GLU A 1 93 ? 2.673 10.844 -1.130 1.00 95.94 93 GLU A C 1
ATOM 732 O O . GLU A 1 93 ? 3.816 10.450 -0.879 1.00 95.94 93 GLU A O 1
ATOM 737 N N . TRP A 1 94 ? 1.873 10.166 -1.959 1.00 95.44 94 TRP A N 1
ATOM 738 C CA . TRP A 1 94 ? 2.267 8.884 -2.556 1.00 95.44 94 TRP A CA 1
ATOM 739 C C . TRP A 1 94 ? 3.511 8.987 -3.435 1.00 95.44 94 TRP A C 1
ATOM 741 O O . TRP A 1 94 ? 4.355 8.102 -3.365 1.00 95.44 94 TRP A O 1
ATOM 751 N N . GLY A 1 95 ? 3.683 10.064 -4.206 1.00 94.25 95 GLY A N 1
ATOM 752 C CA . GLY A 1 95 ? 4.885 10.240 -5.032 1.00 94.25 95 GLY A CA 1
ATOM 753 C C . GLY A 1 95 ? 6.169 10.240 -4.192 1.00 94.25 95 GLY A C 1
ATOM 754 O O . GLY A 1 95 ? 7.101 9.488 -4.473 1.00 94.25 95 GLY A O 1
ATOM 755 N N . ALA A 1 96 ? 6.184 11.007 -3.096 1.00 94.25 96 ALA A N 1
ATOM 756 C CA . ALA A 1 96 ? 7.317 11.064 -2.171 1.00 94.25 96 ALA A CA 1
ATOM 757 C C . ALA A 1 96 ? 7.528 9.735 -1.423 1.00 94.25 96 ALA A C 1
ATOM 759 O O . ALA A 1 96 ? 8.661 9.281 -1.249 1.00 94.25 96 ALA A O 1
ATOM 760 N N . ALA A 1 97 ? 6.438 9.088 -1.008 1.00 96.50 97 ALA A N 1
ATOM 761 C CA . ALA A 1 97 ? 6.465 7.787 -0.351 1.00 96.50 97 ALA A CA 1
ATOM 762 C C . ALA A 1 97 ? 7.052 6.689 -1.253 1.00 96.50 97 ALA A C 1
ATOM 764 O O . ALA A 1 97 ? 7.926 5.928 -0.837 1.00 96.50 97 ALA A O 1
ATOM 765 N N . LEU A 1 98 ? 6.600 6.628 -2.506 1.00 94.81 98 LEU A N 1
ATOM 766 C CA . LEU A 1 98 ? 7.075 5.671 -3.499 1.00 94.81 98 LEU A CA 1
ATOM 767 C C . LEU A 1 98 ? 8.548 5.905 -3.828 1.00 94.81 98 LEU A C 1
ATOM 769 O O . LEU A 1 98 ? 9.315 4.948 -3.895 1.00 94.81 98 LEU A O 1
ATOM 773 N N . ASP A 1 99 ? 8.973 7.160 -3.942 1.00 92.19 99 ASP A N 1
ATOM 774 C CA . ASP A 1 99 ? 10.374 7.511 -4.181 1.00 92.19 99 ASP A CA 1
ATOM 775 C C . ASP A 1 99 ? 11.323 7.064 -3.068 1.00 92.19 99 ASP A C 1
ATOM 777 O O . ASP A 1 99 ? 12.492 6.793 -3.343 1.00 92.19 99 ASP A O 1
ATOM 781 N N . ARG A 1 100 ? 10.826 6.926 -1.836 1.00 93.25 100 ARG A N 1
ATOM 782 C CA . ARG A 1 100 ? 11.613 6.425 -0.705 1.00 93.25 100 ARG A CA 1
ATOM 783 C C . ARG A 1 100 ? 11.886 4.926 -0.785 1.00 93.25 100 ARG A C 1
ATOM 785 O O . ARG A 1 100 ? 12.990 4.501 -0.454 1.00 93.25 100 ARG A O 1
ATOM 792 N N . GLY A 1 101 ? 10.8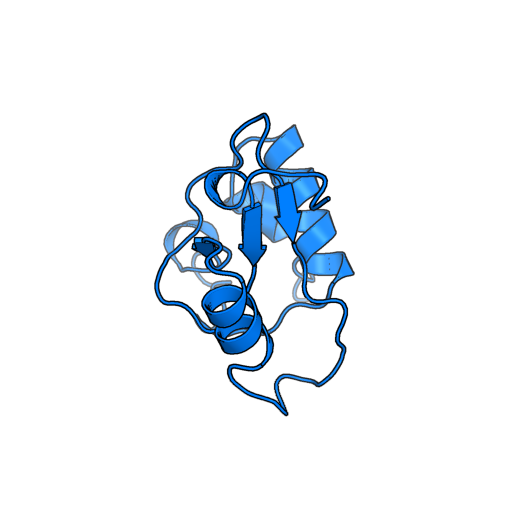99 4.121 -1.180 1.00 90.56 101 GLY A N 1
ATOM 793 C CA . GLY A 1 101 ? 11.054 2.660 -1.223 1.00 90.56 101 GLY A CA 1
ATOM 794 C C . GLY A 1 101 ? 11.431 2.098 -2.592 1.00 90.56 101 GLY A C 1
ATOM 795 O O . GLY A 1 101 ? 11.893 0.958 -2.686 1.00 90.56 101 GLY A O 1
ATOM 796 N N . LEU A 1 102 ? 11.259 2.861 -3.670 1.00 90.56 102 LEU A N 1
ATOM 797 C CA . LEU A 1 102 ? 11.693 2.447 -4.998 1.00 90.56 102 LEU A CA 1
ATOM 798 C C . L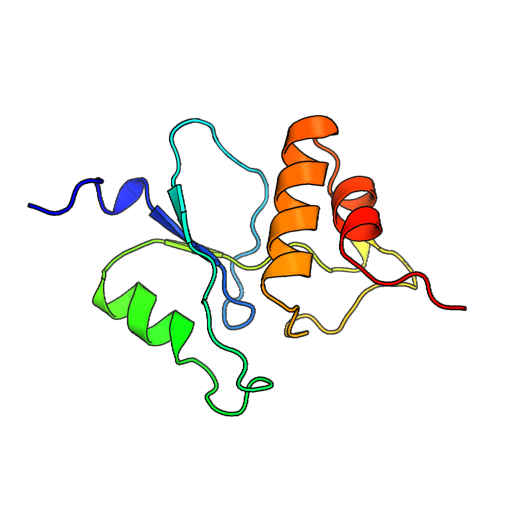EU A 1 102 ? 13.167 2.810 -5.228 1.00 90.56 102 LEU A C 1
ATOM 800 O O . LEU A 1 102 ? 13.611 3.897 -4.866 1.00 90.56 102 LEU A O 1
ATOM 804 N N . PRO A 1 103 ? 13.957 1.919 -5.851 1.00 81.56 103 PRO A N 1
ATOM 805 C CA . PRO A 1 103 ? 15.355 2.200 -6.122 1.00 81.56 103 PRO A CA 1
ATOM 806 C C . PRO A 1 103 ? 15.477 3.361 -7.113 1.00 81.56 103 PRO A C 1
ATOM 808 O O . PRO A 1 103 ? 14.819 3.375 -8.156 1.00 81.56 103 PRO A O 1
ATOM 811 N N . SER A 1 104 ? 16.371 4.307 -6.827 1.00 67.56 104 SER A N 1
ATOM 812 C CA . SER A 1 104 ? 16.778 5.316 -7.803 1.00 67.56 104 SER A CA 1
ATOM 813 C C . SER A 1 104 ? 17.372 4.617 -9.027 1.00 67.56 104 SER A C 1
ATOM 815 O O . SER A 1 104 ? 18.345 3.867 -8.909 1.00 67.56 104 SER A O 1
ATOM 817 N N . ARG A 1 105 ? 16.797 4.842 -10.212 1.00 58.50 105 ARG A N 1
ATOM 818 C CA . ARG A 1 105 ? 17.440 4.427 -11.464 1.00 58.50 105 ARG A CA 1
ATOM 819 C C . ARG A 1 105 ? 18.715 5.261 -11.623 1.00 58.50 105 ARG A C 1
ATOM 821 O O . ARG A 1 105 ? 18.622 6.480 -11.729 1.00 58.50 105 ARG A O 1
ATOM 828 N N . LYS A 1 106 ? 19.877 4.604 -11.562 1.00 40.53 106 LYS A N 1
ATOM 829 C CA . LYS A 1 106 ? 21.143 5.160 -12.060 1.00 40.53 106 LYS A CA 1
ATOM 830 C C . LYS A 1 106 ? 21.107 5.270 -13.578 1.00 40.53 106 LYS A C 1
ATOM 832 O O . LYS A 1 106 ? 20.449 4.405 -14.202 1.00 40.53 106 LYS A O 1
#

pLDDT: mean 87.76, std 10.67, range [40.53, 97.62]

Secondary structure (DSSP, 8-state):
--SS-GGGEEEE-TT-S-B-----TT-EEEE----STTSSTTHHHHHHHHHT-EEEB---SHHHHGGGPPPTTPPPPHHHHHHHHHHHHHHS-HHHHHHHHSPP--

InterPro domains:
  IPR007356 tRNA (guanine(9)-N1)-methyltransferase, eukaryotic [PF27710] (5-106)
  IPR007356 tRNA (guanine(9)-N1)-methyltransferase, eukaryotic [PTHR13563] (7-106)
  IPR028564 tRNA methyltransferase TRM10-type domain [PS51675] (1-106)
  IPR038459 tRNA methyltransferase TRM10-type domain superfamily [G3DSA:3.40.1280.30] (2-106)